Protein AF-A0A255HBR8-F1 (afdb_monomer_lite)

Structure (mmCIF, N/CA/C/O backbone):
data_AF-A0A255HBR8-F1
#
_entry.id   AF-A0A255HBR8-F1
#
loop_
_atom_site.group_PDB
_atom_site.id
_atom_site.type_symbol
_atom_site.label_atom_id
_atom_site.label_alt_id
_atom_site.label_comp_id
_atom_site.label_asym_id
_atom_site.label_entity_id
_atom_site.label_seq_id
_atom_site.pdbx_PDB_ins_code
_atom_site.Cartn_x
_atom_site.Cartn_y
_atom_site.Cartn_z
_atom_site.occupancy
_atom_site.B_iso_or_equiv
_atom_site.auth_seq_id
_atom_site.auth_comp_id
_atom_site.auth_asym_id
_atom_site.auth_atom_id
_atom_site.pdbx_PDB_model_num
ATOM 1 N N . MET A 1 1 ? -11.384 5.857 -15.199 1.00 82.88 1 MET A N 1
ATOM 2 C CA . MET A 1 1 ? -10.346 4.934 -14.686 1.00 82.88 1 MET A CA 1
ATOM 3 C C . MET A 1 1 ? -9.859 4.014 -15.805 1.00 82.88 1 MET A C 1
ATOM 5 O O . MET A 1 1 ? -10.664 3.317 -16.418 1.00 82.88 1 MET A O 1
ATOM 9 N N . LEU A 1 2 ? -8.556 4.011 -16.079 1.00 95.38 2 LEU A N 1
ATOM 10 C CA . LEU A 1 2 ? -7.908 3.205 -17.119 1.00 95.38 2 LEU A CA 1
ATOM 11 C C . LEU A 1 2 ? -7.856 1.707 -16.745 1.00 95.38 2 LEU A C 1
ATOM 13 O O . LEU A 1 2 ? -7.905 1.377 -15.557 1.00 95.38 2 LEU A O 1
ATOM 17 N N . PRO A 1 3 ? -7.711 0.778 -17.716 1.00 96.81 3 PRO A N 1
ATOM 18 C CA . PRO A 1 3 ? -7.596 -0.659 -17.435 1.00 96.81 3 PRO A CA 1
ATOM 19 C C . PRO A 1 3 ? -6.506 -1.003 -16.410 1.00 96.81 3 PRO A C 1
ATOM 21 O O . PRO A 1 3 ? -6.762 -1.751 -15.472 1.00 96.81 3 PRO A O 1
ATOM 24 N N . ARG A 1 4 ? -5.323 -0.379 -16.514 1.00 95.50 4 ARG A N 1
ATOM 25 C CA . ARG A 1 4 ? -4.225 -0.580 -15.551 1.00 95.50 4 ARG A CA 1
ATOM 26 C C . ARG A 1 4 ? -4.568 -0.113 -14.130 1.00 95.50 4 ARG A C 1
ATOM 28 O O . ARG A 1 4 ? -4.213 -0.789 -13.174 1.00 95.50 4 ARG A O 1
ATOM 35 N N . GLN A 1 5 ? -5.294 0.996 -13.978 1.00 97.88 5 GLN A N 1
ATOM 36 C CA . GLN A 1 5 ? -5.736 1.482 -12.661 1.00 97.88 5 GLN A CA 1
ATOM 37 C C . GLN A 1 5 ? -6.750 0.522 -12.020 1.00 97.88 5 GLN A C 1
ATOM 39 O O . GLN A 1 5 ? -6.678 0.257 -10.821 1.00 97.88 5 GLN A O 1
ATOM 44 N N . ARG A 1 6 ? -7.662 -0.048 -12.825 1.00 98.31 6 ARG A N 1
ATOM 45 C CA . ARG A 1 6 ? -8.594 -1.094 -12.369 1.00 98.31 6 ARG A CA 1
ATOM 46 C C . ARG A 1 6 ? -7.847 -2.339 -11.898 1.00 98.31 6 ARG A C 1
ATOM 48 O O . ARG A 1 6 ? -8.201 -2.897 -10.866 1.00 98.31 6 ARG A O 1
ATOM 55 N N . GLU A 1 7 ? -6.808 -2.747 -12.618 1.00 98.31 7 GLU A N 1
ATOM 56 C CA . GLU A 1 7 ? -6.008 -3.916 -12.248 1.00 98.31 7 GLU A CA 1
ATOM 57 C C . GLU A 1 7 ? -5.205 -3.699 -10.958 1.00 98.31 7 GLU A C 1
ATOM 59 O O . GLU A 1 7 ? -5.178 -4.560 -10.078 1.00 98.31 7 GLU A O 1
ATOM 64 N N . ASN A 1 8 ? -4.640 -2.504 -10.778 1.00 98.50 8 ASN A N 1
ATOM 65 C CA . ASN A 1 8 ? -3.986 -2.129 -9.526 1.00 98.50 8 ASN A CA 1
ATOM 66 C C . ASN A 1 8 ? -4.972 -2.138 -8.347 1.00 98.50 8 ASN A C 1
ATOM 68 O O . ASN A 1 8 ? -4.658 -2.689 -7.293 1.00 98.50 8 ASN A O 1
ATOM 72 N N . ALA A 1 9 ? -6.185 -1.604 -8.531 1.00 98.56 9 ALA A N 1
ATOM 73 C CA . ALA A 1 9 ? -7.234 -1.657 -7.513 1.00 98.56 9 ALA A CA 1
ATOM 74 C C . ALA A 1 9 ? -7.628 -3.100 -7.158 1.00 98.56 9 ALA A C 1
ATOM 76 O O . ALA A 1 9 ? -7.720 -3.448 -5.981 1.00 98.56 9 ALA A O 1
ATOM 77 N N . ARG A 1 10 ? -7.809 -3.967 -8.165 1.00 98.62 10 ARG A N 1
ATOM 78 C CA . ARG A 1 10 ? -8.070 -5.398 -7.945 1.00 98.62 10 ARG A CA 1
ATOM 79 C C . ARG A 1 10 ? -6.944 -6.063 -7.175 1.00 98.62 10 ARG A C 1
ATOM 81 O O . ARG A 1 10 ? -7.232 -6.825 -6.262 1.00 98.62 10 ARG A O 1
ATOM 88 N N . THR A 1 11 ? -5.692 -5.745 -7.496 1.00 98.75 11 THR A N 1
ATOM 89 C CA . THR A 1 11 ? -4.529 -6.281 -6.781 1.00 98.75 11 THR A CA 1
ATOM 90 C C . THR A 1 11 ? -4.559 -5.881 -5.306 1.00 98.75 11 THR A C 1
ATOM 92 O O . THR A 1 11 ? -4.426 -6.750 -4.447 1.00 98.75 11 THR A O 1
ATOM 95 N N . ILE A 1 12 ? -4.794 -4.599 -4.997 1.00 98.81 12 ILE A N 1
ATOM 96 C CA . ILE A 1 12 ? -4.903 -4.108 -3.612 1.00 98.81 12 ILE A CA 1
ATOM 97 C C . ILE A 1 12 ? -5.994 -4.882 -2.854 1.00 98.81 12 ILE A C 1
ATOM 99 O O . ILE A 1 12 ? -5.744 -5.413 -1.770 1.00 98.81 12 ILE A O 1
ATOM 103 N N . ILE A 1 13 ? -7.183 -5.011 -3.450 1.00 98.81 13 ILE A N 1
ATOM 104 C CA . ILE A 1 13 ? -8.323 -5.729 -2.860 1.00 98.81 13 ILE A CA 1
ATOM 105 C C . ILE A 1 13 ? -8.007 -7.219 -2.672 1.00 98.81 13 ILE A C 1
ATOM 107 O O . ILE A 1 13 ? -8.251 -7.764 -1.597 1.00 98.81 13 ILE A O 1
ATOM 111 N N . ALA A 1 14 ? -7.465 -7.884 -3.694 1.00 98.75 14 ALA A N 1
ATOM 112 C CA . ALA A 1 14 ? -7.154 -9.310 -3.667 1.00 98.75 14 ALA A CA 1
ATOM 113 C C . ALA A 1 14 ? -6.109 -9.642 -2.598 1.00 98.75 14 ALA A C 1
ATOM 115 O O . ALA A 1 14 ? -6.284 -10.604 -1.854 1.00 98.75 14 ALA A O 1
ATOM 116 N N . VAL A 1 15 ? -5.069 -8.812 -2.464 1.00 98.75 15 VAL A N 1
ATOM 117 C CA . VAL A 1 15 ? -4.074 -8.947 -1.393 1.00 98.75 15 VAL A CA 1
ATOM 118 C C . VAL A 1 15 ? -4.731 -8.789 -0.026 1.00 98.75 15 VAL A C 1
ATOM 120 O O . VAL A 1 15 ? -4.512 -9.625 0.845 1.00 98.75 15 VAL A O 1
ATOM 123 N N . GLY A 1 16 ? -5.563 -7.762 0.169 1.00 98.69 16 GLY A N 1
ATOM 124 C CA . GLY A 1 16 ? -6.265 -7.573 1.438 1.00 98.69 16 GLY A CA 1
ATOM 125 C C . GLY A 1 16 ? -7.144 -8.775 1.798 1.00 98.69 16 GLY A C 1
ATOM 126 O O . GLY A 1 16 ? -7.036 -9.309 2.899 1.00 98.69 16 GLY A O 1
ATOM 127 N N . LYS A 1 17 ? -7.947 -9.266 0.847 1.00 98.62 17 LYS A N 1
ATOM 128 C CA . LYS A 1 17 ? -8.784 -10.462 1.031 1.00 98.62 17 LYS A CA 1
ATOM 129 C C . LYS A 1 17 ? -7.960 -11.706 1.367 1.00 98.62 17 LYS A C 1
ATOM 131 O O . LYS A 1 17 ? -8.288 -12.400 2.322 1.00 98.62 17 LYS A O 1
ATOM 136 N N . GLY A 1 18 ? -6.884 -11.963 0.621 1.00 98.50 18 GLY A N 1
ATOM 137 C CA . GLY A 1 18 ? -6.023 -13.135 0.812 1.00 98.50 18 GLY A CA 1
ATOM 138 C C . GLY A 1 18 ? -5.303 -13.177 2.164 1.00 98.50 18 GLY A C 1
ATOM 139 O O . GLY A 1 18 ? -4.863 -14.242 2.579 1.00 98.50 18 GLY A O 1
ATOM 140 N N . HIS A 1 19 ? -5.213 -12.041 2.860 1.00 98.44 19 HIS A N 1
ATOM 141 C CA . HIS A 1 19 ? -4.611 -11.928 4.189 1.00 98.44 19 HIS A CA 1
ATOM 142 C C . HIS A 1 19 ? -5.632 -11.592 5.293 1.00 98.44 19 HIS A C 1
ATOM 144 O O . HIS A 1 19 ? -5.244 -11.161 6.374 1.00 98.44 19 HIS A O 1
ATOM 150 N N . GLY A 1 20 ? -6.936 -11.758 5.038 1.00 98.19 20 GLY A N 1
ATOM 151 C CA . GLY A 1 20 ? -7.978 -11.539 6.049 1.00 98.19 20 GLY A CA 1
ATOM 152 C C . GLY A 1 20 ? -8.162 -10.077 6.476 1.00 98.19 20 GLY A C 1
ATOM 153 O O . GLY A 1 20 ? -8.780 -9.809 7.504 1.00 98.19 20 GLY A O 1
ATOM 154 N N . VAL A 1 21 ? -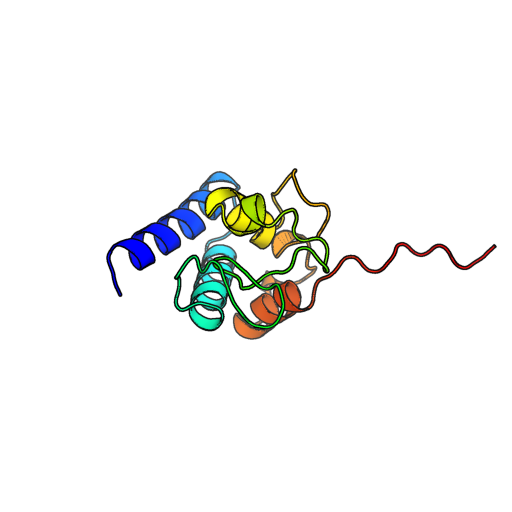7.653 -9.114 5.700 1.00 98.38 21 VAL A N 1
ATOM 155 C CA . VAL A 1 21 ? -7.831 -7.684 5.979 1.00 98.38 21 VAL A CA 1
ATOM 156 C C . VAL A 1 21 ? -9.314 -7.331 5.806 1.00 98.38 21 VAL A C 1
ATOM 158 O O . VAL A 1 21 ? -9.860 -7.555 4.716 1.00 98.38 21 VAL A O 1
ATOM 161 N N . PRO A 1 22 ? -9.975 -6.731 6.817 1.00 98.12 22 PRO A N 1
ATOM 162 C CA . PRO A 1 22 ? -11.373 -6.326 6.709 1.00 98.12 22 PRO A CA 1
ATOM 163 C C . PRO A 1 22 ? -11.617 -5.401 5.512 1.00 98.12 22 PRO A C 1
ATOM 165 O O . PRO A 1 22 ? -10.746 -4.612 5.141 1.00 98.12 22 PRO A O 1
ATOM 168 N N . GLN A 1 23 ? -12.830 -5.421 4.948 1.00 98.38 23 GLN A N 1
ATOM 169 C CA . GLN A 1 23 ? -13.189 -4.588 3.789 1.00 98.38 23 GLN A CA 1
ATOM 170 C C . GLN A 1 23 ? -12.862 -3.103 4.007 1.00 98.38 23 GLN A C 1
ATOM 172 O O . GLN A 1 23 ? -12.367 -2.443 3.096 1.00 98.38 23 GLN A O 1
ATOM 177 N N . ARG A 1 24 ? -13.055 -2.584 5.228 1.00 98.38 24 ARG A N 1
ATOM 178 C CA . ARG A 1 24 ? -12.678 -1.206 5.582 1.00 98.38 24 ARG A CA 1
ATOM 179 C C . ARG A 1 24 ? -11.190 -0.929 5.343 1.00 98.38 24 ARG A C 1
ATOM 181 O O . ARG A 1 24 ? -10.858 0.133 4.832 1.00 98.38 24 ARG A O 1
ATOM 188 N N . GLY A 1 25 ? -10.303 -1.873 5.653 1.00 98.56 25 GLY A N 1
ATOM 189 C CA . GLY A 1 25 ? -8.864 -1.718 5.424 1.00 98.56 25 GLY A CA 1
ATOM 190 C C . GLY A 1 25 ? -8.498 -1.712 3.939 1.00 98.56 25 GLY A C 1
ATOM 191 O O . GLY A 1 25 ? -7.663 -0.920 3.512 1.00 98.56 25 GLY A O 1
ATOM 192 N N . GLN A 1 26 ? -9.207 -2.507 3.131 1.00 98.69 26 GLN A N 1
ATOM 193 C CA . GLN A 1 26 ? -9.074 -2.484 1.669 1.00 98.69 26 GLN A CA 1
ATOM 194 C C . GLN A 1 26 ? -9.520 -1.129 1.096 1.00 98.69 26 GLN A C 1
ATOM 196 O O . GLN A 1 26 ? -8.860 -0.582 0.217 1.00 98.69 26 GLN A O 1
ATOM 201 N N . VAL A 1 27 ? -10.611 -0.557 1.621 1.00 98.69 27 VAL A N 1
ATOM 202 C CA . VAL A 1 27 ? -11.087 0.785 1.243 1.00 98.69 27 VAL A CA 1
ATOM 203 C C . VAL A 1 27 ? -10.061 1.857 1.602 1.00 98.69 27 VAL A C 1
ATOM 205 O O . VAL A 1 27 ? -9.789 2.717 0.769 1.00 98.69 27 VAL A O 1
ATOM 208 N N . VAL A 1 28 ? -9.449 1.787 2.791 1.00 98.75 28 VAL A N 1
ATOM 209 C CA . VAL A 1 28 ? -8.362 2.700 3.182 1.00 98.75 28 VAL A CA 1
ATOM 210 C C . VAL A 1 28 ? -7.207 2.616 2.183 1.00 98.75 28 VAL A C 1
ATOM 212 O O . VAL A 1 28 ? -6.780 3.648 1.676 1.00 98.75 28 VAL A O 1
ATOM 215 N N . ALA A 1 29 ? -6.769 1.411 1.809 1.00 98.69 29 ALA A N 1
ATOM 216 C CA . ALA A 1 29 ? -5.702 1.228 0.826 1.00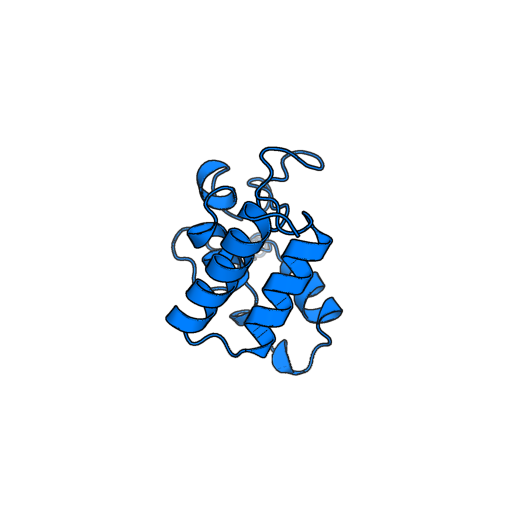 98.69 29 ALA A CA 1
ATOM 217 C C . ALA A 1 29 ? -6.052 1.799 -0.559 1.00 98.69 29 ALA A C 1
ATOM 219 O O . ALA A 1 29 ? -5.235 2.488 -1.169 1.00 98.69 29 ALA A O 1
ATOM 220 N N . ILE A 1 30 ? -7.271 1.561 -1.055 1.00 98.69 30 ILE A N 1
ATOM 221 C CA . ILE A 1 30 ? -7.733 2.129 -2.330 1.00 98.69 30 ILE A CA 1
ATOM 222 C C . ILE A 1 30 ? -7.780 3.656 -2.268 1.00 98.69 30 ILE A C 1
ATOM 224 O O . ILE A 1 30 ? -7.290 4.306 -3.188 1.00 98.69 30 ILE A O 1
ATOM 228 N N . ALA A 1 31 ? -8.331 4.227 -1.194 1.00 98.62 31 ALA A N 1
ATOM 229 C CA . ALA A 1 31 ? -8.401 5.671 -1.006 1.00 98.62 31 ALA A CA 1
ATOM 230 C C . ALA A 1 31 ? -7.002 6.298 -0.956 1.00 98.62 31 ALA A C 1
ATOM 232 O O . ALA A 1 31 ? -6.764 7.308 -1.615 1.00 98.62 31 ALA A O 1
ATOM 233 N N . THR A 1 32 ? -6.053 5.668 -0.257 1.00 98.50 32 THR A N 1
ATOM 234 C CA . THR A 1 32 ? -4.664 6.135 -0.246 1.00 98.50 32 THR A CA 1
ATOM 235 C C . THR A 1 32 ? -4.039 6.052 -1.633 1.00 98.50 32 THR A C 1
ATOM 237 O O . THR A 1 32 ? -3.519 7.045 -2.115 1.00 98.50 32 THR A O 1
ATOM 240 N N . ALA A 1 33 ? -4.115 4.916 -2.328 1.00 98.44 33 ALA A N 1
ATOM 241 C CA . ALA A 1 33 ? -3.509 4.800 -3.655 1.00 98.44 33 ALA A CA 1
ATOM 242 C C . ALA A 1 33 ? -4.164 5.731 -4.696 1.00 98.44 33 ALA A C 1
ATOM 244 O O . ALA A 1 33 ? -3.495 6.204 -5.615 1.00 98.44 33 ALA A O 1
ATOM 245 N N . LEU A 1 34 ? -5.461 6.026 -4.553 1.00 98.00 34 LEU A N 1
ATOM 246 C CA . LEU A 1 34 ? -6.131 7.069 -5.328 1.00 98.00 34 LEU A CA 1
ATOM 247 C C . LEU A 1 34 ? -5.523 8.442 -5.046 1.00 98.00 34 LEU A C 1
ATOM 249 O O . LEU A 1 34 ? -5.180 9.135 -5.995 1.00 98.00 34 LEU A O 1
ATOM 253 N N . GLN A 1 35 ? -5.358 8.810 -3.777 1.00 97.12 35 GLN A N 1
ATOM 254 C CA . GLN A 1 35 ? -4.812 10.110 -3.391 1.00 97.12 35 GLN A CA 1
ATOM 255 C C . GLN A 1 35 ? -3.341 10.284 -3.797 1.00 97.12 35 GLN A C 1
ATOM 257 O O . GLN A 1 35 ? -2.960 11.351 -4.267 1.00 97.12 35 GLN A O 1
ATOM 262 N N . GLU A 1 36 ? -2.527 9.245 -3.627 1.00 96.69 36 GLU A N 1
ATOM 263 C CA . GLU A 1 36 ? -1.080 9.312 -3.852 1.00 96.69 36 GLU A CA 1
ATOM 264 C C . GLU A 1 36 ? -0.711 9.237 -5.336 1.00 96.69 36 GLU A C 1
ATOM 266 O O . GLU A 1 36 ? 0.248 9.856 -5.784 1.00 96.69 36 GLU A O 1
ATOM 271 N N . SER A 1 37 ? -1.438 8.441 -6.123 1.00 97.75 37 SER A N 1
ATOM 272 C CA . SER A 1 37 ? -1.011 8.126 -7.492 1.00 97.75 37 SER A CA 1
ATOM 273 C C . SER A 1 37 ? -2.145 7.999 -8.501 1.00 97.75 37 SER A C 1
ATOM 275 O O . SER A 1 37 ? -1.911 7.575 -9.634 1.00 97.75 37 SER A O 1
ATOM 277 N N . HIS A 1 38 ? -3.388 8.293 -8.115 1.00 97.50 38 HIS A N 1
ATOM 278 C CA . HIS A 1 38 ? -4.575 7.941 -8.894 1.00 97.50 38 HIS A CA 1
ATOM 279 C C . HIS A 1 38 ? -4.587 6.449 -9.290 1.00 97.50 38 HIS A C 1
ATOM 281 O O . HIS A 1 38 ? -4.987 6.099 -10.400 1.00 97.50 38 HIS A O 1
ATOM 287 N N . LEU A 1 39 ? -4.124 5.552 -8.404 1.00 98.19 39 LEU A N 1
ATOM 288 C CA . LEU A 1 39 ? -3.947 4.110 -8.656 1.00 98.19 39 LEU A CA 1
ATOM 289 C C . LEU A 1 39 ? -2.974 3.775 -9.801 1.00 98.19 39 LEU A C 1
ATOM 291 O O . LEU A 1 39 ? -3.058 2.700 -10.405 1.00 98.19 39 LEU A O 1
ATOM 295 N N . CYS A 1 40 ? -2.040 4.667 -10.115 1.00 97.50 40 CYS A N 1
ATOM 296 C CA . CYS A 1 40 ? -0.966 4.411 -11.066 1.00 97.50 40 CYS A CA 1
ATOM 297 C C . CYS A 1 40 ? 0.288 3.935 -10.328 1.00 97.50 40 CYS A C 1
ATOM 299 O O . CYS A 1 40 ? 0.743 4.537 -9.366 1.00 97.50 40 CYS A O 1
ATOM 301 N N . ASN A 1 41 ? 0.898 2.850 -10.794 1.00 96.88 41 ASN A N 1
ATOM 302 C CA . ASN A 1 41 ? 2.136 2.352 -10.200 1.00 96.88 41 ASN A CA 1
ATOM 303 C C . ASN A 1 41 ? 3.343 3.118 -10.772 1.00 96.88 41 ASN A C 1
ATOM 305 O O . ASN A 1 41 ? 3.992 2.650 -11.709 1.00 96.88 41 ASN A O 1
ATOM 309 N N . LEU A 1 42 ? 3.567 4.335 -10.270 1.00 96.25 42 LEU A N 1
ATOM 310 C CA . LEU A 1 42 ? 4.531 5.293 -10.818 1.00 96.25 42 LEU A CA 1
ATOM 311 C C . LEU A 1 42 ? 5.980 4.907 -10.497 1.00 96.25 42 LEU A C 1
ATOM 313 O O . LEU A 1 42 ? 6.270 4.387 -9.428 1.00 96.25 42 LEU A O 1
ATOM 317 N N . ARG A 1 43 ? 6.910 5.194 -11.412 1.00 94.25 43 ARG A N 1
ATOM 318 C CA . ARG A 1 43 ? 8.358 4.979 -11.211 1.00 94.25 43 ARG A CA 1
ATOM 319 C C . ARG A 1 43 ? 9.088 6.216 -10.675 1.00 94.25 43 ARG A C 1
ATOM 321 O O . ARG A 1 43 ? 10.304 6.185 -10.548 1.00 94.25 43 ARG A O 1
ATOM 328 N N . PHE A 1 44 ? 8.345 7.279 -10.392 1.00 92.06 44 PHE A N 1
ATOM 329 C CA . PHE A 1 44 ? 8.821 8.586 -9.954 1.00 92.06 44 PHE A CA 1
ATOM 330 C C . PHE A 1 44 ? 7.764 9.242 -9.052 1.00 92.06 44 PHE A C 1
ATOM 332 O O . PHE A 1 44 ? 6.628 8.757 -8.983 1.00 92.06 44 PHE A O 1
ATOM 339 N N . GLY A 1 45 ? 8.143 10.343 -8.405 1.00 91.81 45 GLY A N 1
ATOM 340 C CA . GLY A 1 45 ? 7.328 11.071 -7.438 1.00 91.81 45 GLY A CA 1
ATOM 341 C C . GLY A 1 45 ? 8.117 12.204 -6.781 1.00 91.81 45 GLY A C 1
ATOM 342 O O . GLY A 1 45 ? 9.179 12.587 -7.271 1.00 91.81 45 GLY A O 1
ATOM 343 N N . ASP A 1 46 ? 7.618 12.727 -5.658 1.00 88.44 46 ASP A N 1
ATOM 344 C CA . ASP A 1 46 ? 8.387 13.671 -4.837 1.00 88.44 46 ASP A CA 1
ATOM 345 C C . ASP A 1 46 ? 9.613 12.980 -4.216 1.00 88.44 46 ASP A C 1
ATOM 347 O O . ASP A 1 46 ? 9.480 11.975 -3.508 1.00 88.44 46 ASP A O 1
ATOM 351 N N . ARG A 1 47 ? 10.802 13.557 -4.429 1.00 88.19 47 ARG A N 1
ATOM 352 C CA . ARG A 1 47 ? 12.106 12.983 -4.050 1.00 88.19 47 ARG A CA 1
ATOM 353 C C . ARG A 1 47 ? 12.298 11.574 -4.634 1.00 88.19 47 ARG A C 1
ATOM 355 O O . ARG A 1 47 ? 12.317 11.416 -5.847 1.00 88.19 47 ARG A O 1
ATOM 362 N N . ASP A 1 48 ? 12.462 10.561 -3.787 1.00 86.56 48 ASP A N 1
ATOM 363 C CA . ASP A 1 48 ? 12.632 9.149 -4.145 1.00 86.56 48 ASP A CA 1
ATOM 364 C C . ASP A 1 48 ? 11.328 8.337 -4.018 1.00 86.56 48 ASP A C 1
ATOM 366 O O . ASP A 1 48 ? 11.361 7.104 -3.988 1.00 86.56 48 ASP A O 1
ATOM 370 N N . SER A 1 49 ? 10.169 9.003 -3.926 1.00 93.81 49 SER A N 1
ATOM 371 C CA . SER A 1 49 ? 8.874 8.323 -3.847 1.00 93.81 49 SER A CA 1
ATOM 372 C C . SER A 1 49 ? 8.534 7.587 -5.144 1.00 93.81 49 SER A C 1
ATOM 374 O O . SER A 1 49 ? 8.646 8.131 -6.241 1.00 93.81 49 SER A O 1
ATOM 376 N N . VAL A 1 50 ? 8.058 6.348 -5.010 1.00 96.50 50 VAL A N 1
ATOM 377 C CA . VAL A 1 50 ? 7.611 5.502 -6.126 1.00 96.50 50 VAL A CA 1
ATOM 378 C C . VAL A 1 50 ? 6.395 4.651 -5.736 1.00 96.50 50 VAL A C 1
ATOM 380 O O . VAL A 1 50 ? 6.016 4.532 -4.568 1.00 96.50 50 VAL A O 1
ATOM 383 N N . GLY A 1 51 ? 5.788 4.014 -6.732 1.00 97.12 51 GLY A N 1
ATOM 384 C CA . GLY A 1 51 ? 4.732 3.023 -6.583 1.00 97.12 51 GLY A CA 1
ATOM 385 C C . GLY A 1 51 ? 3.345 3.590 -6.274 1.00 97.12 51 GLY A C 1
ATOM 386 O O . GLY A 1 51 ? 3.110 4.799 -6.298 1.00 97.12 51 GLY A O 1
ATOM 387 N N . LEU A 1 52 ? 2.411 2.678 -5.983 1.00 97.56 52 LEU A N 1
ATOM 388 C CA . LEU A 1 52 ? 0.987 2.977 -5.754 1.00 97.56 52 LEU A CA 1
ATOM 389 C C . LEU A 1 52 ? 0.733 3.935 -4.585 1.00 97.56 52 LEU A C 1
ATOM 391 O O . LEU A 1 52 ? -0.185 4.748 -4.650 1.00 97.56 52 LEU A O 1
ATOM 395 N N . PHE A 1 53 ? 1.534 3.818 -3.527 1.00 97.44 53 PHE A N 1
ATOM 396 C CA . PHE A 1 53 ? 1.369 4.563 -2.277 1.00 97.44 53 PHE A CA 1
ATOM 397 C C . PHE A 1 53 ? 2.410 5.680 -2.107 1.00 97.44 53 PHE A C 1
ATOM 399 O O . PHE A 1 53 ? 2.556 6.174 -0.992 1.00 97.44 53 PHE A O 1
ATOM 406 N N . GLN A 1 54 ? 3.157 6.003 -3.177 1.00 96.19 54 GLN A N 1
ATOM 407 C CA . GLN A 1 54 ? 4.215 7.025 -3.221 1.00 96.19 54 GLN A CA 1
ATOM 408 C C . GLN A 1 54 ? 5.200 6.949 -2.045 1.00 96.19 54 GLN A C 1
ATOM 410 O O . GLN A 1 54 ? 5.487 7.928 -1.353 1.00 96.19 54 GLN A O 1
ATOM 415 N N . ARG A 1 55 ? 5.752 5.750 -1.833 1.00 94.25 55 ARG A N 1
ATOM 416 C CA . ARG A 1 55 ? 6.642 5.438 -0.707 1.00 94.25 55 ARG A CA 1
ATOM 417 C C . ARG A 1 55 ? 8.101 5.471 -1.089 1.00 94.25 55 ARG A C 1
ATOM 419 O O . ARG A 1 55 ? 8.447 5.350 -2.261 1.00 94.25 55 ARG A O 1
ATOM 426 N N . ARG A 1 56 ? 8.941 5.611 -0.066 1.00 91.62 56 ARG A N 1
ATOM 427 C CA . ARG A 1 56 ? 10.378 5.823 -0.212 1.00 91.62 56 ARG A CA 1
ATOM 428 C C . ARG A 1 56 ? 11.172 4.703 0.421 1.00 91.62 56 ARG A C 1
ATOM 430 O O . ARG A 1 56 ? 10.824 4.201 1.494 1.00 91.62 56 ARG A O 1
ATOM 437 N N . THR A 1 57 ? 12.283 4.371 -0.217 1.00 89.19 57 THR A N 1
ATOM 438 C CA . THR A 1 57 ? 13.274 3.462 0.360 1.00 89.19 57 THR A CA 1
ATOM 439 C C . THR A 1 57 ? 13.901 4.088 1.606 1.00 89.19 57 THR A C 1
ATOM 441 O O . THR A 1 57 ? 14.060 3.410 2.621 1.00 89.19 57 THR A O 1
ATOM 444 N N . SER A 1 58 ? 14.137 5.406 1.572 1.00 86.50 58 SER A N 1
ATOM 445 C CA . SER A 1 58 ? 14.713 6.208 2.658 1.00 86.50 58 SER A CA 1
ATOM 446 C C . SER A 1 58 ? 13.938 6.157 3.981 1.00 86.50 58 SER A C 1
ATOM 448 O O . SER A 1 58 ? 14.515 6.426 5.032 1.00 86.50 58 SER A O 1
ATOM 450 N N . VAL A 1 59 ? 12.659 5.760 3.962 1.00 84.06 59 VAL A N 1
ATOM 451 C CA . VAL A 1 59 ? 11.827 5.615 5.170 1.00 84.06 59 VAL A CA 1
ATOM 452 C C . VAL A 1 59 ? 11.527 4.159 5.551 1.00 84.06 59 VAL A C 1
ATOM 454 O O . VAL A 1 59 ? 10.683 3.891 6.406 1.00 84.06 59 VAL A O 1
ATOM 457 N N . GLY A 1 60 ? 12.222 3.200 4.934 1.00 85.56 60 GLY A N 1
ATOM 458 C CA . GLY A 1 60 ? 12.189 1.792 5.331 1.00 85.56 60 GLY A CA 1
ATOM 459 C C . GLY A 1 60 ? 11.099 0.939 4.677 1.00 85.56 60 GLY A C 1
ATOM 460 O O . GLY A 1 60 ? 10.885 -0.190 5.111 1.00 85.56 60 GLY A O 1
ATOM 461 N N . TRP A 1 61 ? 10.432 1.409 3.618 1.00 90.19 61 TRP A N 1
ATOM 462 C CA . TRP A 1 61 ? 9.391 0.645 2.900 1.00 90.19 61 TRP A CA 1
ATOM 463 C C . TRP A 1 61 ? 9.918 -0.470 1.971 1.00 90.19 61 TRP A C 1
ATOM 465 O O . TRP A 1 61 ? 9.135 -1.096 1.260 1.00 90.19 61 TRP A O 1
ATOM 475 N N . GLY A 1 62 ? 11.226 -0.738 1.987 1.00 91.50 62 GLY A N 1
ATOM 476 C CA . GLY A 1 62 ? 11.888 -1.731 1.135 1.00 91.50 62 GLY A CA 1
ATOM 477 C C . GLY A 1 62 ? 12.653 -1.094 -0.024 1.00 91.50 62 GLY A C 1
ATOM 478 O O . GLY A 1 62 ? 12.856 0.119 -0.056 1.00 91.50 62 GLY A O 1
ATOM 479 N N . SER A 1 63 ? 13.107 -1.912 -0.972 1.00 94.62 63 SER A N 1
ATOM 480 C CA . SER A 1 63 ? 13.806 -1.436 -2.174 1.00 94.62 63 SER A CA 1
ATOM 481 C C . SER A 1 63 ? 12.846 -0.832 -3.210 1.00 94.62 63 SER A C 1
ATOM 483 O O . SER A 1 63 ? 11.648 -1.119 -3.215 1.00 94.62 63 SER A O 1
ATOM 485 N N . VAL A 1 64 ? 13.367 -0.044 -4.160 1.00 94.69 64 VAL A N 1
ATOM 486 C CA . VAL A 1 64 ? 12.565 0.538 -5.259 1.00 94.69 64 VAL A CA 1
ATOM 487 C C . VAL A 1 64 ? 11.793 -0.540 -6.025 1.00 94.69 64 VAL A C 1
ATOM 489 O O . VAL A 1 64 ? 10.636 -0.324 -6.381 1.00 94.69 64 VAL A O 1
ATOM 492 N N . ALA A 1 65 ? 12.404 -1.706 -6.258 1.00 95.94 65 ALA A N 1
ATOM 493 C CA . ALA A 1 65 ? 11.767 -2.831 -6.943 1.00 95.94 65 ALA A CA 1
ATOM 494 C C . ALA A 1 65 ? 10.571 -3.391 -6.156 1.00 95.94 65 ALA A C 1
ATOM 496 O O . ALA A 1 65 ? 9.571 -3.796 -6.745 1.00 95.94 65 ALA A O 1
ATOM 497 N N . GLU A 1 66 ? 10.643 -3.379 -4.827 1.00 96.56 66 GLU A N 1
ATOM 498 C CA . GLU A 1 66 ? 9.591 -3.895 -3.953 1.00 96.56 66 GLU A CA 1
ATOM 499 C C . GLU A 1 66 ? 8.432 -2.921 -3.811 1.00 96.56 66 GLU A C 1
ATOM 501 O O . GLU A 1 66 ? 7.278 -3.333 -3.938 1.00 96.56 66 GLU A O 1
ATOM 506 N N . ILE A 1 67 ? 8.728 -1.629 -3.658 1.00 96.00 67 ILE A N 1
ATOM 507 C CA . ILE A 1 67 ? 7.706 -0.577 -3.604 1.00 96.00 67 ILE A CA 1
ATOM 508 C C . ILE A 1 67 ? 6.941 -0.504 -4.936 1.00 96.00 67 ILE A C 1
ATOM 510 O O . ILE A 1 67 ? 5.723 -0.313 -4.952 1.00 96.00 67 ILE A O 1
ATOM 514 N N . ASN A 1 68 ? 7.638 -0.730 -6.053 1.00 96.75 68 ASN A N 1
ATOM 515 C CA . ASN A 1 68 ? 7.063 -0.799 -7.395 1.00 96.75 68 ASN A CA 1
ATOM 516 C C . ASN A 1 68 ? 6.377 -2.127 -7.726 1.00 96.75 68 ASN A C 1
ATOM 518 O O . ASN A 1 68 ? 5.742 -2.240 -8.777 1.00 96.75 68 ASN A O 1
ATOM 522 N N . HIS A 1 69 ? 6.487 -3.146 -6.881 1.00 97.62 69 HIS A N 1
ATOM 523 C CA . HIS A 1 69 ? 5.780 -4.396 -7.088 1.00 97.62 69 HIS A CA 1
ATOM 524 C C . HIS A 1 69 ? 4.418 -4.306 -6.398 1.00 97.62 69 HIS A C 1
ATOM 526 O O . HIS A 1 69 ? 4.323 -4.376 -5.177 1.00 97.62 69 HIS A O 1
ATOM 532 N N . THR A 1 70 ? 3.338 -4.210 -7.175 1.00 97.50 70 THR A N 1
ATOM 533 C CA . THR A 1 70 ? 1.976 -3.919 -6.678 1.00 97.50 70 THR A CA 1
ATOM 534 C C . THR A 1 70 ? 1.533 -4.839 -5.536 1.00 97.50 70 THR A C 1
ATOM 536 O O . THR A 1 70 ? 1.021 -4.355 -4.528 1.00 97.50 70 THR A O 1
ATOM 539 N N . VAL A 1 71 ? 1.802 -6.147 -5.633 1.00 98.38 71 VAL A N 1
ATOM 540 C CA . VAL A 1 71 ? 1.530 -7.118 -4.555 1.00 98.38 71 VAL A CA 1
ATOM 541 C C . VAL A 1 71 ? 2.353 -6.842 -3.291 1.00 98.38 71 VAL A C 1
ATOM 543 O O . VAL A 1 71 ? 1.777 -6.763 -2.208 1.00 98.38 71 VAL A O 1
ATOM 546 N N . LYS A 1 72 ? 3.682 -6.682 -3.396 1.00 97.81 72 LYS A N 1
ATOM 547 C CA . LYS A 1 72 ? 4.550 -6.406 -2.236 1.00 97.81 72 LYS A CA 1
ATOM 548 C C . LYS A 1 72 ? 4.178 -5.080 -1.573 1.00 97.81 72 LYS A C 1
ATOM 550 O O . LYS A 1 72 ? 3.964 -5.054 -0.367 1.00 97.81 72 LYS A O 1
ATOM 555 N N . SER A 1 73 ? 3.996 -4.033 -2.371 1.00 97.56 73 SER A N 1
ATOM 556 C CA . SER A 1 73 ? 3.555 -2.710 -1.926 1.00 97.56 73 SER A CA 1
ATOM 557 C C . SER A 1 73 ? 2.207 -2.771 -1.191 1.00 97.56 73 SER A C 1
ATOM 559 O O . SER A 1 73 ? 2.059 -2.214 -0.107 1.00 97.56 73 SER A O 1
ATOM 561 N N . SER A 1 74 ? 1.240 -3.540 -1.711 1.00 98.44 74 SER A N 1
ATOM 562 C CA . SER A 1 74 ? -0.069 -3.740 -1.061 1.00 98.44 74 SER A CA 1
ATOM 563 C C . SER A 1 74 ? 0.031 -4.538 0.240 1.00 98.44 74 SER A C 1
ATOM 565 O O . SER A 1 74 ? -0.675 -4.241 1.200 1.00 98.44 74 SER A O 1
ATOM 567 N N . ARG A 1 75 ? 0.913 -5.546 0.300 1.00 98.31 75 ARG A N 1
ATOM 568 C CA . ARG A 1 75 ? 1.190 -6.280 1.544 1.00 98.31 75 ARG A CA 1
ATOM 569 C C . ARG A 1 75 ? 1.803 -5.359 2.596 1.00 98.31 75 ARG A C 1
ATOM 571 O O . ARG A 1 75 ? 1.383 -5.410 3.747 1.00 98.31 75 ARG A O 1
ATOM 578 N N . ALA A 1 76 ? 2.746 -4.504 2.198 1.00 97.12 76 ALA A N 1
ATOM 579 C CA . ALA A 1 76 ? 3.379 -3.538 3.093 1.00 97.12 76 ALA A CA 1
ATOM 580 C C . ALA A 1 76 ? 2.355 -2.533 3.627 1.00 97.12 76 ALA A C 1
ATOM 582 O O . ALA A 1 76 ? 2.263 -2.347 4.834 1.00 97.12 76 ALA A O 1
ATOM 583 N N . PHE A 1 77 ? 1.497 -1.989 2.758 1.00 97.81 77 PHE A N 1
ATOM 584 C CA . PHE A 1 77 ? 0.430 -1.085 3.184 1.00 97.81 77 PHE A CA 1
ATOM 585 C C . PHE A 1 77 ? -0.510 -1.712 4.208 1.00 97.81 77 PHE A C 1
ATOM 587 O O . PHE A 1 77 ? -0.846 -1.072 5.201 1.00 97.81 77 PHE A O 1
ATOM 594 N N . HIS A 1 78 ? -0.924 -2.962 4.007 1.00 98.38 78 HIS A N 1
ATOM 595 C CA . HIS A 1 78 ? -1.789 -3.638 4.970 1.00 98.38 78 HIS A CA 1
ATOM 596 C C . HIS A 1 78 ? -1.069 -4.046 6.266 1.00 98.38 78 HIS A C 1
ATOM 598 O O . HIS A 1 78 ? -1.750 -4.272 7.258 1.00 98.38 78 HIS A O 1
ATOM 604 N N . GLY A 1 79 ? 0.265 -4.102 6.301 1.00 96.69 79 GLY A N 1
ATOM 605 C CA . GLY A 1 79 ? 1.022 -4.585 7.467 1.00 96.69 79 GLY A CA 1
ATOM 606 C C . GLY A 1 79 ? 1.190 -6.107 7.488 1.00 96.69 79 GLY A C 1
ATOM 607 O O . GLY A 1 79 ? 1.256 -6.720 8.542 1.00 96.69 79 GLY A O 1
ATOM 608 N N . VAL A 1 80 ? 1.211 -6.744 6.313 1.00 96.81 80 VAL A N 1
ATOM 609 C CA . VAL A 1 80 ? 1.369 -8.207 6.152 1.00 96.81 80 VAL A CA 1
ATOM 610 C C . VAL A 1 80 ? 2.567 -8.566 5.266 1.00 96.81 80 VAL A C 1
ATOM 612 O O . VAL A 1 80 ? 2.672 -9.671 4.733 1.00 96.81 80 VAL A O 1
ATOM 615 N N . ALA A 1 81 ? 3.460 -7.604 5.033 1.00 95.94 81 ALA A N 1
ATOM 616 C CA . ALA A 1 81 ? 4.686 -7.818 4.280 1.00 95.94 81 ALA A CA 1
ATOM 617 C C . ALA A 1 81 ? 5.779 -8.436 5.153 1.00 95.94 81 ALA A C 1
ATOM 619 O O . ALA A 1 81 ? 6.020 -7.984 6.261 1.00 95.94 81 ALA A O 1
ATOM 620 N N . SER A 1 82 ? 6.511 -9.399 4.593 1.00 93.94 82 SER A N 1
ATOM 621 C CA . SER A 1 82 ? 7.715 -9.973 5.208 1.00 93.94 82 SER A CA 1
ATOM 622 C C . SER A 1 82 ? 9.021 -9.295 4.775 1.00 93.94 82 SER A C 1
ATOM 624 O O . SER A 1 82 ? 10.050 -9.477 5.411 1.00 93.94 82 SER A O 1
ATOM 626 N N . HIS A 1 83 ? 9.003 -8.532 3.677 1.00 92.88 83 HIS A N 1
ATOM 627 C CA . HIS A 1 83 ? 10.201 -7.914 3.089 1.00 92.88 83 HIS A CA 1
ATOM 628 C C . HIS A 1 83 ? 10.568 -6.560 3.713 1.00 92.88 83 HIS A C 1
ATOM 630 O O . HIS A 1 83 ? 11.636 -6.020 3.445 1.00 92.88 83 HIS A O 1
ATOM 636 N N . THR A 1 84 ? 9.678 -5.989 4.523 1.00 89.19 84 THR A N 1
ATOM 637 C CA . THR A 1 84 ? 9.908 -4.737 5.239 1.00 89.19 84 THR A CA 1
ATOM 638 C C . THR A 1 84 ? 9.489 -4.912 6.691 1.00 89.19 84 THR A C 1
ATOM 640 O O . THR A 1 84 ? 8.551 -5.644 6.991 1.00 89.19 84 THR A O 1
ATOM 643 N N . SER A 1 85 ? 10.207 -4.235 7.584 1.00 84.38 85 SER A N 1
ATOM 644 C CA . SER A 1 85 ? 9.850 -4.116 9.001 1.00 84.38 85 SER A CA 1
ATOM 645 C C . SER A 1 85 ? 9.018 -2.865 9.292 1.00 84.38 85 SER A C 1
ATOM 647 O O . SER A 1 85 ? 8.683 -2.615 10.449 1.00 84.38 85 SER A O 1
ATOM 649 N N . ASN A 1 86 ? 8.705 -2.051 8.276 1.00 85.88 86 ASN A 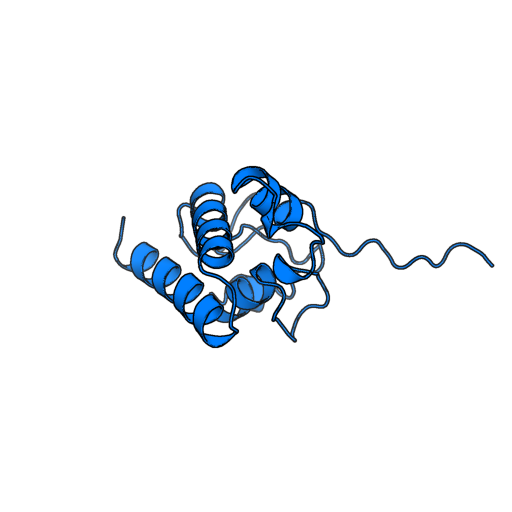N 1
ATOM 650 C CA . ASN A 1 86 ? 7.841 -0.902 8.477 1.00 85.88 86 ASN A CA 1
ATOM 651 C C . ASN A 1 86 ? 6.395 -1.362 8.669 1.00 85.88 86 ASN A C 1
ATOM 653 O O . ASN A 1 86 ? 5.885 -2.163 7.887 1.00 85.88 86 ASN A O 1
ATOM 657 N N . GLY A 1 87 ? 5.745 -0.835 9.704 1.00 90.69 87 GLY A N 1
ATOM 658 C CA . GLY A 1 87 ? 4.369 -1.205 10.007 1.00 90.69 87 GLY A CA 1
ATOM 659 C C . GLY A 1 87 ? 3.390 -0.641 8.979 1.00 90.69 87 GLY A C 1
ATOM 660 O O . GLY A 1 87 ? 3.542 0.492 8.513 1.00 90.69 87 GLY A O 1
ATOM 661 N N . GLY A 1 88 ? 2.368 -1.424 8.658 1.00 95.50 88 GLY A N 1
ATOM 662 C CA . GLY A 1 88 ? 1.249 -1.015 7.820 1.00 95.50 88 GLY A CA 1
ATOM 663 C C . GLY A 1 88 ? -0.004 -0.714 8.635 1.00 95.50 88 GLY A C 1
ATOM 664 O O . GLY A 1 88 ? 0.050 -0.420 9.830 1.00 95.50 88 GLY A O 1
ATOM 665 N N . LEU A 1 89 ? -1.156 -0.775 7.971 1.00 97.81 89 LEU A N 1
ATOM 666 C CA . LEU A 1 89 ? -2.458 -0.434 8.538 1.00 97.81 89 LEU A CA 1
ATOM 667 C C . LEU A 1 89 ? -2.822 -1.294 9.752 1.00 97.81 89 LEU A C 1
ATOM 669 O O . LEU A 1 89 ? -3.241 -0.751 10.771 1.00 97.81 89 LEU A O 1
ATOM 673 N N . LEU A 1 90 ? -2.660 -2.618 9.660 1.00 97.56 90 LEU A N 1
ATOM 674 C CA . LEU A 1 90 ? -3.034 -3.530 10.746 1.00 97.56 90 LEU A CA 1
ATOM 675 C C . LEU A 1 90 ? -2.190 -3.334 12.009 1.00 97.56 90 LEU A C 1
ATOM 677 O O . LEU A 1 90 ? -2.655 -3.635 13.105 1.00 97.56 90 LEU A O 1
ATOM 681 N N . ASP A 1 91 ? -0.999 -2.757 11.871 1.00 95.94 91 ASP A N 1
ATOM 682 C CA . ASP A 1 91 ? -0.110 -2.469 12.989 1.00 95.94 91 ASP A CA 1
ATOM 683 C C . ASP A 1 91 ? -0.500 -1.181 13.740 1.00 95.94 91 ASP A C 1
ATOM 685 O O . ASP A 1 91 ? 0.197 -0.774 14.674 1.00 95.94 91 ASP A O 1
ATOM 689 N N . ILE A 1 92 ? -1.520 -0.439 13.289 1.00 96.38 92 ILE A N 1
ATOM 690 C CA . ILE A 1 92 ? -1.959 0.829 13.894 1.00 96.38 92 ILE A CA 1
ATOM 691 C C . ILE A 1 92 ? -3.092 0.539 14.875 1.00 96.38 92 ILE A C 1
ATOM 693 O O . ILE A 1 92 ? -4.211 0.215 14.483 1.00 96.38 92 ILE A O 1
ATOM 697 N N . ARG A 1 93 ? -2.837 0.690 16.176 1.00 95.88 93 ARG A N 1
ATOM 698 C CA . ARG A 1 93 ? -3.880 0.498 17.192 1.00 95.88 93 ARG A CA 1
ATOM 69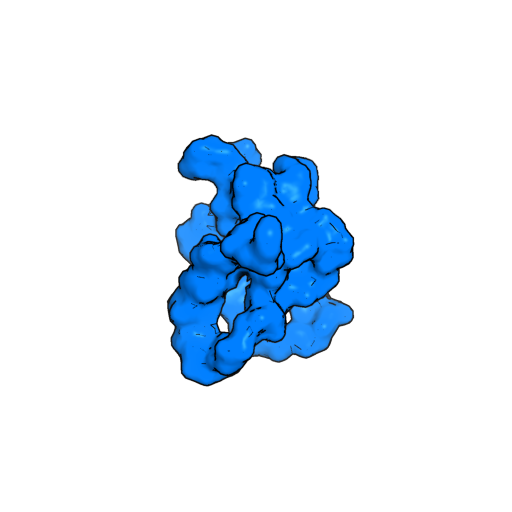9 C C . ARG A 1 93 ? -5.046 1.467 16.948 1.00 95.88 93 ARG A C 1
ATOM 701 O O . ARG A 1 93 ? -4.844 2.672 16.842 1.00 95.88 93 ARG A O 1
ATOM 708 N N . GLY A 1 94 ? -6.264 0.931 16.887 1.00 97.00 94 GLY A N 1
ATOM 709 C CA . GLY A 1 94 ? -7.491 1.720 16.755 1.00 97.00 94 GLY A CA 1
ATOM 710 C C . GLY A 1 94 ? -7.798 2.234 15.342 1.00 97.00 94 GLY A C 1
ATOM 711 O O . GLY A 1 94 ? -8.687 3.069 15.176 1.00 97.00 94 GLY A O 1
ATOM 712 N N . TRP A 1 95 ? -7.093 1.759 14.305 1.00 98.06 95 TRP A N 1
ATOM 713 C CA . TRP A 1 95 ? -7.329 2.206 12.925 1.00 98.06 95 TRP A CA 1
ATOM 714 C C . TRP A 1 95 ? -8.775 1.975 12.461 1.00 98.06 95 TRP A C 1
ATOM 716 O O . TRP A 1 95 ? -9.293 2.721 11.632 1.00 98.06 95 TRP A O 1
ATOM 726 N N . GLN A 1 96 ? -9.456 0.963 13.006 1.00 97.69 96 GLN A N 1
ATOM 727 C CA . GLN A 1 96 ? -10.836 0.635 12.657 1.00 97.69 96 GLN A CA 1
ATOM 728 C C . GLN A 1 96 ? -11.813 1.759 13.031 1.00 97.69 96 GLN A C 1
ATOM 730 O O . GLN A 1 96 ? -12.813 1.943 12.336 1.00 97.69 96 GLN A O 1
ATOM 735 N N . GLN A 1 97 ? -11.518 2.511 14.096 1.00 97.75 97 GLN A N 1
ATOM 736 C CA . GLN A 1 97 ? -12.329 3.633 14.575 1.00 97.75 97 GLN A CA 1
ATOM 737 C C . GLN A 1 97 ? -11.956 4.961 13.900 1.00 97.75 97 GLN A C 1
ATOM 739 O O . GLN A 1 97 ? -12.722 5.918 13.966 1.00 97.75 97 GLN A O 1
ATOM 744 N N . MET A 1 98 ? -10.807 5.025 13.224 1.00 98.38 98 MET A N 1
ATOM 745 C CA . MET A 1 98 ? -10.376 6.212 12.487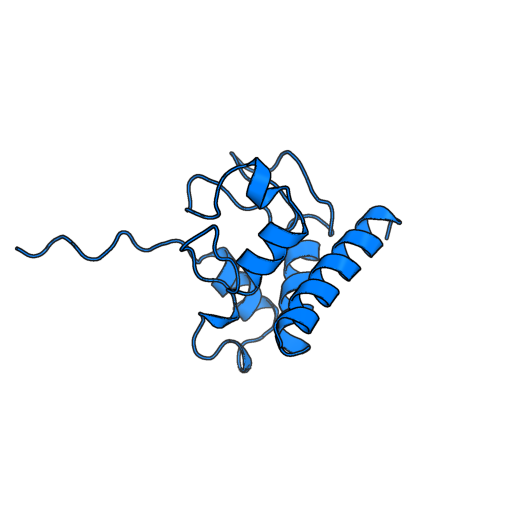 1.00 98.38 98 MET A CA 1
ATOM 746 C C . MET A 1 98 ? -11.239 6.437 11.243 1.00 98.38 98 MET A C 1
ATOM 748 O O . MET A 1 98 ? -11.734 5.488 10.620 1.00 98.38 98 MET A O 1
ATOM 752 N N . SER A 1 99 ? -11.377 7.696 10.822 1.00 98.38 99 SER A N 1
ATOM 753 C CA . SER A 1 99 ? -11.853 8.000 9.471 1.00 98.38 99 SER A CA 1
ATOM 754 C C . SER A 1 99 ? -10.899 7.412 8.421 1.00 98.38 99 SER A C 1
ATOM 756 O O . SER A 1 99 ? -9.737 7.116 8.710 1.00 98.38 99 SER A O 1
ATOM 758 N N . ILE A 1 100 ? -11.370 7.251 7.179 1.00 97.94 100 ILE A N 1
ATOM 759 C CA . ILE A 1 100 ? -10.534 6.731 6.081 1.00 97.94 100 ILE A CA 1
ATOM 760 C C . ILE A 1 100 ? -9.267 7.580 5.917 1.00 97.94 100 ILE A C 1
ATOM 762 O O . ILE A 1 100 ? -8.170 7.035 5.818 1.00 97.94 100 ILE A O 1
ATOM 766 N N . THR A 1 101 ? -9.415 8.906 5.951 1.00 95.44 101 THR A N 1
ATOM 767 C CA . THR A 1 101 ? -8.303 9.852 5.822 1.00 95.44 101 THR A CA 1
ATOM 768 C C . THR A 1 101 ? -7.331 9.750 6.992 1.00 95.44 101 THR A C 1
ATOM 770 O O . THR A 1 101 ? -6.126 9.736 6.775 1.00 95.44 101 THR A O 1
ATOM 773 N N . GLN A 1 102 ? -7.827 9.622 8.226 1.00 98.06 102 GLN A N 1
ATOM 774 C CA . GLN A 1 102 ? -6.968 9.457 9.403 1.00 98.06 102 GLN A CA 1
ATOM 775 C C . GLN A 1 102 ? -6.167 8.153 9.342 1.00 98.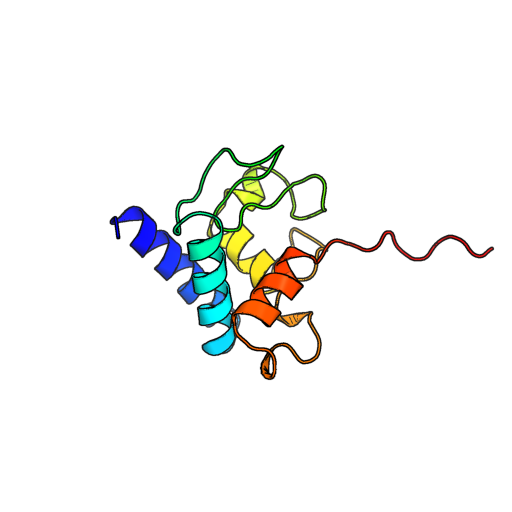06 102 GLN A C 1
ATOM 777 O O . GLN A 1 102 ? -4.964 8.169 9.580 1.00 98.06 102 GLN A O 1
ATOM 782 N N . ALA A 1 103 ? -6.803 7.040 8.969 1.00 98.19 103 ALA A N 1
ATOM 783 C CA . ALA A 1 103 ? -6.121 5.758 8.819 1.00 98.19 103 ALA A CA 1
ATOM 784 C C . ALA A 1 103 ? -5.070 5.800 7.696 1.00 98.19 103 ALA A C 1
ATOM 786 O O . ALA A 1 103 ? -3.941 5.350 7.887 1.00 98.19 103 ALA A O 1
ATOM 787 N N . ALA A 1 104 ? -5.414 6.394 6.547 1.00 97.25 104 ALA A N 1
ATOM 788 C CA . ALA A 1 104 ? -4.485 6.614 5.441 1.00 97.25 104 ALA A CA 1
ATOM 789 C C . ALA A 1 104 ? -3.276 7.450 5.882 1.00 97.25 104 ALA A C 1
ATOM 791 O O . ALA A 1 104 ? -2.136 7.040 5.671 1.00 97.25 104 ALA A O 1
ATOM 792 N N . GLN A 1 105 ? -3.523 8.577 6.555 1.00 95.88 105 GLN A N 1
ATOM 793 C CA . GLN A 1 105 ? -2.477 9.460 7.061 1.00 95.88 105 GLN A CA 1
ATOM 794 C C . GLN A 1 105 ? -1.589 8.758 8.090 1.00 95.88 105 GLN A C 1
ATOM 796 O O . GLN A 1 105 ? -0.370 8.903 8.048 1.00 95.88 105 GLN A O 1
ATOM 801 N N . ALA A 1 106 ? -2.175 7.968 8.990 1.00 96.31 106 ALA A N 1
ATOM 802 C CA . ALA A 1 106 ? -1.431 7.235 10.004 1.00 96.31 106 ALA A CA 1
ATOM 803 C C . ALA A 1 106 ? -0.483 6.204 9.372 1.00 96.31 106 ALA A C 1
ATOM 805 O O . ALA A 1 106 ? 0.658 6.084 9.808 1.00 96.31 106 ALA A O 1
ATOM 806 N N . VAL A 1 107 ? -0.901 5.525 8.295 1.00 95.69 107 VAL A N 1
ATOM 807 C CA . VAL A 1 107 ? 0.007 4.690 7.493 1.00 95.69 107 VAL A CA 1
ATOM 808 C C . VAL A 1 107 ? 1.049 5.574 6.797 1.00 95.69 107 VAL A C 1
ATOM 810 O O . VAL A 1 107 ? 2.232 5.235 6.804 1.00 95.69 107 VAL A O 1
ATOM 813 N N . GLN A 1 108 ? 0.660 6.706 6.198 1.00 93.75 108 GLN A N 1
ATOM 814 C CA . GLN A 1 108 ? 1.547 7.614 5.445 1.00 93.75 108 GLN A CA 1
ATOM 815 C C . GLN A 1 108 ? 2.664 8.255 6.280 1.00 93.75 108 GLN A C 1
ATOM 817 O O . GLN A 1 108 ? 3.811 8.265 5.843 1.00 93.75 108 GLN A O 1
ATOM 822 N N . CYS A 1 109 ? 2.393 8.651 7.520 1.00 90.31 109 CYS A N 1
ATOM 823 C CA . CYS A 1 109 ? 3.407 9.157 8.449 1.00 90.31 109 CYS A CA 1
ATOM 824 C C . CYS A 1 109 ? 4.234 8.063 9.134 1.00 90.31 109 CYS A C 1
ATOM 826 O O . CYS A 1 109 ? 5.195 8.378 9.840 1.00 90.31 109 CYS A O 1
ATOM 828 N N . ARG A 1 110 ? 3.864 6.788 8.978 1.00 82.12 110 ARG A N 1
ATOM 829 C CA . ARG A 1 110 ? 4.546 5.702 9.671 1.00 82.12 110 ARG A CA 1
ATOM 830 C C . ARG A 1 110 ? 5.874 5.380 9.008 1.00 82.12 110 ARG A C 1
ATOM 832 O O . ARG A 1 110 ? 5.927 4.780 7.933 1.00 82.12 110 ARG A O 1
ATOM 839 N N . ASN A 1 111 ? 6.928 5.720 9.732 1.00 69.19 111 ASN A N 1
ATOM 840 C CA . ASN A 1 111 ? 8.284 5.264 9.494 1.00 69.19 111 ASN A CA 1
ATOM 841 C C . ASN A 1 111 ? 8.714 4.432 10.701 1.00 69.19 111 ASN A C 1
ATOM 843 O O . ASN A 1 111 ? 8.162 4.580 11.797 1.00 69.19 111 ASN A O 1
ATOM 847 N N . LYS A 1 112 ? 9.746 3.605 10.538 1.00 57.59 112 LYS A N 1
ATOM 848 C CA . LYS A 1 112 ? 10.462 3.067 11.693 1.00 57.59 112 LYS A CA 1
ATOM 849 C C . LYS A 1 112 ? 10.959 4.263 12.515 1.00 57.59 112 LYS A C 1
ATOM 851 O O . LYS A 1 112 ? 11.859 4.976 12.073 1.00 57.59 112 LYS A O 1
ATOM 856 N N . LEU A 1 113 ? 10.384 4.490 13.701 1.00 43.88 113 LEU A N 1
ATOM 857 C CA . LEU A 1 113 ? 11.108 5.209 14.742 1.00 43.88 113 LEU A CA 1
ATOM 858 C C . LEU A 1 113 ? 12.413 4.439 14.904 1.00 43.88 113 LEU A C 1
ATOM 860 O O . LEU A 1 113 ? 12.398 3.227 15.135 1.00 43.88 113 LEU A O 1
ATOM 864 N N . ARG A 1 114 ? 13.531 5.128 14.664 1.00 40.94 114 ARG A N 1
ATOM 865 C CA . ARG A 1 114 ? 14.871 4.661 15.010 1.00 40.94 114 ARG A CA 1
ATOM 866 C C . ARG A 1 114 ? 14.734 4.027 16.393 1.00 40.94 114 ARG A C 1
ATOM 868 O O . ARG A 1 114 ? 14.266 4.698 17.307 1.00 40.94 114 ARG A O 1
ATOM 875 N N . SER A 1 115 ? 14.982 2.721 16.472 1.00 36.62 115 SER A N 1
ATOM 876 C CA . SER A 1 115 ? 14.854 1.942 17.701 1.00 36.62 115 SER A CA 1
ATOM 877 C C . SER A 1 115 ? 15.417 2.752 18.858 1.00 36.62 115 SER A C 1
ATOM 879 O O . SER A 1 115 ? 16.527 3.270 18.729 1.00 36.62 115 SER A O 1
ATOM 881 N N . GLU A 1 116 ? 14.654 2.873 19.938 1.00 42.56 116 GLU A N 1
ATOM 882 C CA . GLU A 1 116 ? 15.108 3.395 21.221 1.00 42.56 116 GLU A CA 1
ATOM 883 C C . GLU A 1 116 ? 16.433 2.718 21.591 1.00 42.56 116 GLU A C 1
ATOM 885 O O . GLU A 1 116 ? 16.443 1.590 22.059 1.00 42.56 116 GLU A O 1
ATOM 890 N N . HIS A 1 117 ? 17.554 3.361 21.279 1.00 41.34 117 HIS A N 1
ATOM 891 C CA . HIS A 1 117 ? 18.905 3.046 21.738 1.00 41.34 117 HIS A CA 1
ATOM 892 C C . HIS A 1 117 ? 19.598 4.394 21.902 1.00 41.34 117 HIS A C 1
ATOM 894 O O . HIS A 1 117 ? 20.381 4.835 21.062 1.00 41.34 117 HIS A O 1
ATOM 900 N N . SER A 1 118 ? 19.200 5.100 22.954 1.00 40.16 118 SER A N 1
ATOM 901 C CA . SER A 1 118 ? 19.956 6.219 23.501 1.00 40.16 118 SER A CA 1
ATOM 902 C C . SER A 1 118 ? 19.609 6.383 24.976 1.00 40.16 118 SER A C 1
ATOM 904 O O . SER A 1 118 ? 19.173 7.452 25.373 1.00 40.16 118 SER A O 1
ATOM 906 N N . LEU A 1 119 ? 19.757 5.313 25.761 1.00 43.59 119 LEU A N 1
ATOM 907 C CA . LEU A 1 119 ? 19.941 5.369 27.213 1.00 43.59 119 LEU A CA 1
ATOM 908 C C . LEU A 1 119 ? 20.681 4.100 27.665 1.00 43.59 119 LEU A C 1
ATOM 910 O O . LEU A 1 119 ? 20.068 3.124 28.090 1.00 43.59 119 LEU A O 1
ATOM 914 N N . THR A 1 120 ? 22.003 4.098 27.510 1.00 44.59 120 THR A N 1
ATOM 915 C CA . THR A 1 120 ? 22.984 3.656 28.520 1.00 44.59 120 THR A CA 1
ATOM 916 C C . THR A 1 120 ? 24.361 4.152 28.114 1.00 44.59 120 THR A C 1
ATOM 918 O O . THR A 1 120 ? 24.650 4.127 26.896 1.00 44.59 120 THR A O 1
#

Organism: NCBI:txid2016507

pLDDT: mean 91.54, std 14.48, range [36.62, 98.81]

Foldseek 3Di:
DDPQLVVLLVLLVVLCVVVVNDPLLSVLLNVQLCVQPVSDQALDDPPQFGGSNRDHVVQFLADSVQRSPSNSVSCQQCQNHPRTPFGHLVPDPPLVVDDSVRSNVVRVPTGPPPPPDDDD

Secondary structure (DSSP, 8-state):
--HHHHHHHHHHHHHHHHTT--HHHHHHHHHHHHHHHTT---S--STT-BTTTTB-GGGTS--HHHHTSHHHHHHHHHT--SS--S--GGGSTTGGGS-HHHHHHHHHT------S----

Sequence (120 aa):
MLPRQRENARTIIAVGKGHGVPQRGQVVAIATALQESHLCNLRFGDRDSVGLFQRRTSVGWGSVAEINHTVKSSRAFHGVASHTSNGGLLDIRGWQQMSITQAAQAVQCRNKLRSEHSLT

Radius of gyration: 13.87 Å; chains: 1; bounding box: 36×27×46 Å